Protein AF-A0A286C788-F1 (afdb_monomer)

Sequence (144 aa):
MKAGNLERVVRLYTQSLNRATDNYRSFIAAWSSLEILVGKIFPVYHQLLAAELQKVSQAPGLHAYLDRIMLVMGGKHNLADKFSVISMFLDDERNPEEIKTFRKLKNVRDHLSHGKELPEDSLPTTEVQRLFDKYLRNHLRHGA

Radius of gyration: 17.08 Å; Cα contacts (8 Å, |Δi|>4): 108; chains: 1; bounding box: 32×34×52 Å

Structure (mmCIF, N/CA/C/O backbone):
data_AF-A0A286C788-F1
#
_entry.id   AF-A0A286C788-F1
#
loop_
_atom_site.group_PDB
_atom_site.id
_atom_site.type_symbol
_atom_site.label_atom_id
_atom_site.label_alt_id
_atom_site.label_comp_id
_atom_site.label_asym_id
_atom_site.label_entity_id
_atom_site.label_seq_id
_atom_site.pdbx_PDB_ins_code
_atom_site.Cartn_x
_atom_site.Cartn_y
_atom_site.Cartn_z
_atom_site.occupancy
_atom_site.B_iso_or_equiv
_atom_site.auth_seq_id
_atom_site.auth_comp_id
_atom_site.auth_asym_id
_atom_site.auth_atom_id
_atom_site.pdbx_PDB_model_num
ATOM 1 N N . MET A 1 1 ? 6.119 -17.943 -4.670 1.00 49.09 1 MET A N 1
ATOM 2 C CA . MET A 1 1 ? 6.466 -17.440 -3.314 1.00 49.09 1 MET A CA 1
ATOM 3 C C . MET A 1 1 ? 6.298 -18.561 -2.268 1.00 49.09 1 MET A C 1
ATOM 5 O O . MET A 1 1 ? 5.357 -19.328 -2.408 1.00 49.09 1 MET A O 1
ATOM 9 N N . LYS A 1 2 ? 7.172 -18.736 -1.253 1.00 41.81 2 LYS A N 1
ATOM 10 C CA . LYS A 1 2 ? 6.974 -19.783 -0.209 1.00 41.81 2 LYS A CA 1
ATOM 11 C C . LYS A 1 2 ? 5.810 -19.406 0.729 1.00 41.81 2 LYS A C 1
ATOM 13 O O . LYS A 1 2 ? 5.768 -18.273 1.204 1.00 41.81 2 LYS A O 1
ATOM 18 N N . ALA A 1 3 ? 4.928 -20.359 1.046 1.00 48.31 3 ALA A N 1
ATOM 19 C CA . ALA A 1 3 ? 3.709 -20.165 1.849 1.00 48.31 3 ALA A CA 1
ATOM 20 C C . ALA A 1 3 ? 3.935 -19.492 3.224 1.00 48.31 3 ALA A C 1
ATOM 22 O O . ALA A 1 3 ? 3.119 -18.683 3.657 1.00 48.31 3 ALA A O 1
ATOM 23 N N . GLY A 1 4 ? 5.089 -19.717 3.866 1.00 52.97 4 GLY A N 1
ATOM 24 C CA . GLY A 1 4 ? 5.431 -19.095 5.156 1.00 52.97 4 GLY A CA 1
ATOM 25 C C . GLY A 1 4 ? 5.655 -17.574 5.117 1.00 52.97 4 GLY A C 1
ATOM 26 O O . GLY A 1 4 ? 5.797 -16.942 6.162 1.00 52.97 4 GLY A O 1
ATOM 27 N N . ASN A 1 5 ? 5.692 -16.943 3.934 1.00 68.00 5 ASN A N 1
ATOM 28 C CA . ASN A 1 5 ? 5.996 -15.514 3.829 1.00 68.00 5 ASN A CA 1
ATOM 29 C C . ASN A 1 5 ? 4.778 -14.612 4.130 1.00 68.00 5 ASN A C 1
ATOM 31 O O . ASN A 1 5 ? 4.964 -13.502 4.627 1.00 68.00 5 ASN A O 1
ATOM 35 N N . LEU A 1 6 ? 3.542 -15.068 3.903 1.00 82.00 6 LEU A N 1
ATOM 36 C CA . LEU A 1 6 ? 2.328 -14.276 4.182 1.00 82.00 6 LEU A CA 1
ATOM 37 C C . LEU A 1 6 ? 1.691 -14.584 5.541 1.00 82.00 6 LEU A C 1
ATOM 39 O O . LEU A 1 6 ? 0.953 -13.755 6.061 1.00 82.00 6 LEU A O 1
ATOM 43 N N . GLU A 1 7 ? 2.029 -15.710 6.168 1.00 84.88 7 GLU A N 1
ATOM 44 C CA . GLU A 1 7 ? 1.435 -16.149 7.439 1.00 84.88 7 GLU A CA 1
ATOM 45 C C . GLU A 1 7 ? 1.556 -15.096 8.554 1.00 84.88 7 GLU A C 1
ATOM 47 O O . GLU A 1 7 ? 0.583 -14.773 9.233 1.00 84.88 7 GLU A O 1
ATOM 52 N N . ARG A 1 8 ? 2.737 -14.478 8.701 1.00 84.62 8 ARG A N 1
ATOM 53 C CA . ARG A 1 8 ? 2.947 -13.386 9.669 1.00 84.62 8 ARG A CA 1
ATOM 54 C C . ARG A 1 8 ? 2.055 -12.176 9.385 1.00 84.62 8 ARG A C 1
ATOM 56 O O . ARG A 1 8 ? 1.627 -11.512 10.323 1.00 84.62 8 ARG A O 1
ATOM 63 N N . VAL A 1 9 ? 1.813 -11.882 8.110 1.00 89.75 9 VAL A N 1
ATOM 64 C CA . VAL A 1 9 ? 0.991 -10.749 7.676 1.00 89.75 9 VAL A CA 1
ATOM 65 C C . VAL A 1 9 ? -0.475 -11.014 8.009 1.00 89.75 9 VAL A C 1
ATOM 67 O O . VAL A 1 9 ? -1.124 -10.173 8.623 1.00 89.75 9 VAL A O 1
ATOM 70 N N . VAL A 1 10 ? -0.956 -12.217 7.689 1.00 89.56 10 VAL A N 1
ATOM 71 C CA . VAL A 1 10 ? -2.318 -12.663 8.006 1.00 89.56 10 VAL A CA 1
ATOM 72 C C . VAL A 1 10 ? -2.540 -12.688 9.515 1.00 89.56 10 VAL A C 1
ATOM 74 O O . VAL A 1 10 ? -3.560 -12.201 9.981 1.00 89.56 10 VAL A O 1
ATOM 77 N N . ARG A 1 11 ? -1.567 -13.157 10.305 1.00 89.38 11 ARG A N 1
ATOM 78 C CA . ARG A 1 11 ? -1.675 -13.157 11.771 1.00 89.38 11 ARG A CA 1
ATOM 79 C C . ARG A 1 11 ? -1.866 -11.753 12.353 1.00 89.38 11 ARG A C 1
ATOM 81 O O . ARG A 1 11 ? -2.709 -11.581 13.228 1.00 89.38 11 ARG A O 1
ATOM 88 N N . LEU A 1 12 ? -1.099 -10.765 11.883 1.00 89.19 12 LEU A N 1
ATOM 89 C CA . LEU A 1 12 ? -1.254 -9.364 12.309 1.00 89.19 12 LEU A CA 1
ATOM 90 C C . LEU A 1 12 ? -2.617 -8.802 11.895 1.00 89.19 12 LEU A C 1
ATOM 92 O O . LEU A 1 12 ? -3.286 -8.147 12.689 1.00 89.19 12 LEU A O 1
ATOM 96 N N . TYR A 1 13 ? -3.067 -9.125 10.684 1.00 93.12 13 TYR A N 1
ATOM 97 C CA . TYR A 1 13 ? -4.392 -8.731 10.230 1.00 93.12 13 TYR A CA 1
ATOM 98 C C . TYR A 1 13 ? -5.502 -9.343 11.096 1.00 93.12 13 TYR A C 1
ATOM 100 O O . TYR A 1 13 ? -6.392 -8.622 11.541 1.00 93.12 13 TYR A O 1
ATOM 108 N N . THR A 1 14 ? -5.420 -10.632 11.436 1.00 91.81 14 THR A N 1
ATOM 109 C CA . THR A 1 14 ? -6.379 -11.292 12.335 1.00 91.81 14 THR A CA 1
ATOM 110 C C . THR A 1 14 ? -6.424 -10.627 13.710 1.00 91.81 14 THR A C 1
ATOM 112 O O . THR A 1 14 ? -7.503 -10.479 14.277 1.00 91.81 14 THR A O 1
ATOM 115 N N . GLN A 1 15 ? -5.283 -10.171 14.239 1.00 91.00 15 GLN A N 1
ATOM 116 C CA . GLN A 1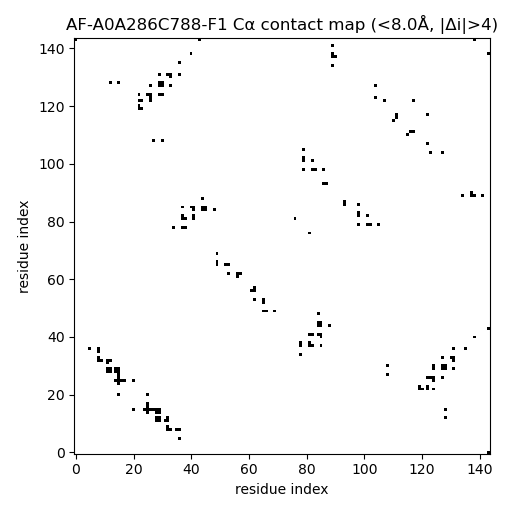 15 ? -5.259 -9.397 15.486 1.00 91.00 15 GLN A CA 1
ATOM 117 C C . GLN A 1 15 ? -6.041 -8.088 15.358 1.00 91.00 15 GLN A C 1
ATOM 119 O O . GLN A 1 15 ? -6.777 -7.742 16.275 1.00 91.00 15 GLN A O 1
ATOM 124 N N . SER A 1 16 ? -5.951 -7.405 14.213 1.00 93.31 16 SER A N 1
ATOM 125 C CA . SER A 1 16 ? -6.718 -6.178 13.973 1.00 93.31 16 SER A CA 1
ATOM 126 C C . SER A 1 16 ? -8.235 -6.389 13.959 1.00 93.31 16 SER A C 1
ATOM 128 O O . SER A 1 16 ? -8.986 -5.455 14.217 1.00 93.31 16 SER A O 1
ATOM 130 N N . LEU A 1 17 ? -8.695 -7.607 13.659 1.00 92.31 17 LEU A N 1
ATOM 131 C CA . LEU A 1 17 ? -10.116 -7.964 13.626 1.00 92.31 17 LEU A CA 1
ATOM 132 C C . LEU A 1 17 ? -10.669 -8.331 15.011 1.00 92.31 17 LEU A C 1
ATOM 134 O O . LEU A 1 17 ? -11.876 -8.545 15.160 1.00 92.31 17 LEU A O 1
ATOM 138 N N . ASN A 1 18 ? -9.809 -8.439 16.027 1.00 89.75 18 ASN A N 1
ATOM 139 C CA . ASN A 1 18 ? -10.224 -8.824 17.365 1.00 89.75 18 ASN A CA 1
ATOM 140 C C . ASN A 1 18 ? -10.955 -7.673 18.071 1.00 89.75 18 ASN A C 1
ATOM 142 O O . ASN A 1 18 ? -10.330 -6.747 18.581 1.00 89.75 18 ASN A O 1
ATOM 146 N N . ARG A 1 19 ? -12.281 -7.799 18.187 1.00 77.25 19 ARG A N 1
ATOM 147 C CA . ARG A 1 19 ? -13.177 -6.809 18.813 1.00 77.25 19 ARG A CA 1
ATOM 148 C C . ARG A 1 19 ? -12.927 -6.555 20.303 1.00 77.25 19 ARG A C 1
ATOM 150 O O . ARG A 1 19 ? -13.465 -5.594 20.834 1.00 77.25 19 ARG A O 1
ATOM 157 N N . ALA A 1 20 ? -12.153 -7.405 20.979 1.00 80.19 20 ALA A N 1
ATOM 158 C CA . ALA A 1 20 ? -11.753 -7.185 22.370 1.00 80.19 20 ALA A CA 1
ATOM 159 C C . ALA A 1 20 ? -10.584 -6.189 22.513 1.00 80.19 20 ALA A C 1
ATOM 161 O O . ALA A 1 20 ? -10.183 -5.864 23.628 1.00 80.19 20 ALA A O 1
ATOM 162 N N . THR A 1 21 ? -10.006 -5.750 21.395 1.00 80.50 21 THR A N 1
ATOM 163 C CA . THR A 1 21 ? -8.862 -4.838 21.347 1.00 80.50 21 THR A CA 1
ATOM 164 C C . THR A 1 21 ? -9.355 -3.415 21.099 1.00 80.50 21 THR A C 1
ATOM 166 O O . THR A 1 21 ? -10.283 -3.218 20.317 1.00 80.50 21 THR A O 1
ATOM 169 N N . ASP A 1 22 ? -8.739 -2.420 21.739 1.00 89.31 22 ASP A N 1
ATOM 170 C CA . ASP A 1 22 ? -9.047 -1.009 21.486 1.00 89.31 22 ASP A CA 1
ATOM 171 C C . ASP A 1 22 ? -8.785 -0.612 20.018 1.00 89.31 22 ASP A C 1
ATOM 173 O O . ASP A 1 22 ? -8.068 -1.300 19.271 1.00 89.31 22 ASP A O 1
ATOM 177 N N . ASN A 1 23 ? -9.401 0.489 19.572 1.00 90.75 23 ASN A N 1
ATOM 178 C CA . ASN A 1 23 ? -9.327 0.892 18.167 1.00 90.75 23 ASN A CA 1
ATOM 179 C C . ASN A 1 23 ? -7.903 1.305 17.769 1.00 90.75 23 ASN A C 1
ATOM 181 O O . ASN A 1 23 ? -7.497 1.063 16.634 1.00 90.75 23 ASN A O 1
ATOM 185 N N . TYR A 1 24 ? -7.114 1.853 18.697 1.00 91.75 24 TYR A N 1
ATOM 186 C CA . TYR A 1 24 ? -5.719 2.207 18.447 1.00 91.75 24 TYR A CA 1
ATOM 187 C C . TYR A 1 24 ? -4.871 0.982 18.099 1.00 91.75 24 TYR A C 1
ATOM 189 O O . TYR A 1 24 ? -4.255 0.919 17.032 1.00 91.75 24 TYR A O 1
ATOM 197 N N . ARG A 1 25 ? -4.867 -0.041 18.952 1.00 92.31 25 ARG A N 1
ATOM 198 C CA . ARG A 1 25 ? -4.127 -1.286 18.713 1.00 92.31 25 ARG A CA 1
ATOM 199 C C . ARG A 1 25 ? -4.637 -2.011 17.473 1.00 92.31 25 ARG A C 1
ATOM 201 O O . ARG A 1 25 ? -3.829 -2.544 16.711 1.00 92.31 25 ARG A O 1
ATOM 208 N N . SER A 1 26 ? -5.948 -1.987 17.238 1.00 94.56 26 SER A N 1
ATOM 209 C CA . SER A 1 26 ? -6.558 -2.552 16.031 1.00 94.56 26 SER A CA 1
ATOM 210 C C . SER A 1 26 ? -6.079 -1.828 14.770 1.00 94.56 26 SER A C 1
ATOM 212 O O . SER A 1 26 ? -5.660 -2.476 13.808 1.00 94.56 26 SER A O 1
ATOM 214 N N . PHE A 1 27 ? -6.047 -0.493 14.791 1.00 95.38 27 PHE A N 1
ATOM 215 C CA . PHE A 1 27 ? -5.519 0.334 13.708 1.00 95.38 27 PHE A CA 1
ATOM 216 C C . PHE A 1 27 ? -4.043 0.035 13.430 1.00 95.38 27 PHE A C 1
ATOM 218 O O . PHE A 1 27 ? -3.671 -0.207 12.281 1.00 95.38 27 PHE A O 1
ATOM 225 N N . ILE A 1 28 ? -3.200 0.012 14.469 1.00 94.88 28 ILE A N 1
ATOM 226 C CA . ILE A 1 28 ? -1.764 -0.265 14.332 1.00 94.88 28 ILE A CA 1
ATOM 227 C C . ILE A 1 28 ? -1.540 -1.659 13.748 1.00 94.88 28 ILE A C 1
ATOM 229 O O . ILE A 1 28 ? -0.762 -1.802 12.805 1.00 94.88 28 ILE A O 1
ATOM 233 N N . ALA A 1 29 ? -2.257 -2.672 14.242 1.00 95.19 29 ALA A N 1
ATOM 234 C CA . ALA A 1 29 ? -2.181 -4.023 13.702 1.00 95.19 29 ALA A CA 1
ATOM 235 C C . ALA A 1 29 ? -2.578 -4.057 12.217 1.00 95.19 29 ALA A C 1
ATOM 237 O O . ALA A 1 29 ? -1.811 -4.582 11.407 1.00 95.19 29 ALA A O 1
ATOM 238 N N . ALA A 1 30 ? -3.708 -3.433 11.851 1.00 96.69 30 ALA A N 1
ATOM 239 C CA . ALA A 1 30 ? -4.190 -3.360 10.471 1.00 96.69 30 ALA A CA 1
ATOM 240 C C . ALA A 1 30 ? -3.174 -2.662 9.551 1.00 96.69 30 ALA A C 1
ATOM 242 O O . ALA A 1 30 ? -2.825 -3.192 8.489 1.00 96.69 30 ALA A O 1
ATOM 243 N N . TRP A 1 31 ? -2.655 -1.503 9.971 1.00 97.38 31 TRP A N 1
ATOM 244 C CA . TRP A 1 31 ? -1.675 -0.739 9.202 1.00 97.38 31 TRP A CA 1
ATOM 245 C C . TRP A 1 31 ? -0.375 -1.516 9.033 1.00 97.38 31 TRP A C 1
ATOM 247 O O . TRP A 1 31 ? 0.125 -1.629 7.916 1.00 97.38 31 TRP A O 1
ATOM 257 N N . SER A 1 32 ? 0.157 -2.100 10.109 1.00 96.19 32 SER A N 1
ATOM 258 C CA . SER A 1 32 ? 1.365 -2.920 10.037 1.00 96.19 32 SER A CA 1
ATOM 259 C C . SER A 1 32 ? 1.186 -4.103 9.088 1.00 96.19 32 SER A C 1
ATOM 261 O O . SER A 1 32 ? 2.090 -4.386 8.303 1.00 96.19 32 SER A O 1
ATOM 263 N N . SER A 1 33 ? 0.030 -4.775 9.093 1.00 96.31 33 SER A N 1
ATOM 264 C CA . SER A 1 33 ? -0.239 -5.832 8.111 1.00 96.31 33 SER A CA 1
ATOM 265 C C . SER A 1 33 ? -0.241 -5.308 6.670 1.00 96.31 33 SER A C 1
ATOM 267 O O . SER A 1 33 ? 0.386 -5.928 5.811 1.00 96.31 33 SER A O 1
ATOM 269 N N . LEU A 1 34 ? -0.856 -4.154 6.398 1.00 97.38 34 LEU A N 1
ATOM 270 C CA . LEU A 1 34 ? -0.866 -3.544 5.064 1.00 97.38 34 LEU A CA 1
ATOM 271 C C . LEU A 1 34 ? 0.531 -3.101 4.607 1.00 97.38 34 LEU A C 1
ATOM 273 O O . LEU A 1 34 ? 0.943 -3.413 3.492 1.00 97.38 34 LEU A O 1
ATOM 277 N N . GLU A 1 35 ? 1.284 -2.428 5.470 1.00 96.88 35 GLU A N 1
ATOM 278 C CA . GLU A 1 35 ? 2.648 -1.973 5.189 1.00 96.88 35 GLU A CA 1
ATOM 279 C C . GLU A 1 35 ? 3.576 -3.151 4.866 1.00 96.88 35 GLU A C 1
ATOM 281 O O . GLU A 1 35 ? 4.307 -3.126 3.870 1.00 96.88 35 GLU A O 1
ATOM 286 N N . ILE A 1 36 ? 3.507 -4.220 5.666 1.00 95.50 36 ILE A N 1
ATOM 287 C CA . ILE A 1 36 ? 4.304 -5.427 5.439 1.00 95.50 36 ILE A CA 1
ATOM 288 C C . ILE A 1 36 ? 3.867 -6.126 4.148 1.00 95.50 36 ILE A C 1
ATOM 290 O O . ILE A 1 36 ? 4.734 -6.585 3.403 1.00 95.50 36 ILE A O 1
ATOM 294 N N . LEU A 1 37 ? 2.562 -6.211 3.862 1.00 95.94 37 LEU A N 1
ATOM 295 C CA . LEU A 1 37 ? 2.059 -6.787 2.613 1.00 95.94 37 LEU A CA 1
ATOM 296 C C . LEU A 1 37 ? 2.649 -6.056 1.406 1.00 95.94 37 LEU A C 1
ATOM 298 O O . LEU A 1 37 ? 3.297 -6.691 0.577 1.00 95.94 37 LEU A O 1
ATOM 302 N N . VAL A 1 38 ? 2.497 -4.729 1.358 1.00 96.19 38 VAL A N 1
ATOM 303 C CA . VAL A 1 38 ? 3.037 -3.870 0.292 1.00 96.19 38 VAL A CA 1
ATOM 304 C C . VAL A 1 38 ? 4.535 -4.096 0.129 1.00 96.19 38 VAL A C 1
ATOM 306 O O . VAL A 1 38 ? 5.007 -4.345 -0.977 1.00 96.19 38 VAL A O 1
ATOM 309 N N . GLY A 1 39 ? 5.290 -4.076 1.230 1.00 94.88 39 GLY A N 1
ATOM 310 C CA . GLY A 1 39 ? 6.731 -4.310 1.195 1.00 94.88 39 GLY A CA 1
ATOM 311 C C . GLY A 1 39 ? 7.115 -5.688 0.648 1.00 94.88 39 GLY A C 1
ATOM 312 O O . GLY A 1 39 ? 8.093 -5.791 -0.091 1.00 94.88 39 GLY A O 1
ATOM 313 N N . LYS A 1 40 ? 6.351 -6.734 0.983 1.00 93.50 40 LYS A N 1
ATOM 314 C CA . LYS A 1 40 ? 6.630 -8.115 0.561 1.00 93.50 40 LYS A CA 1
ATOM 315 C C . LYS A 1 40 ? 6.302 -8.379 -0.898 1.00 93.50 40 LYS A C 1
ATOM 317 O O . LYS A 1 40 ? 7.059 -9.097 -1.544 1.00 93.50 40 LYS A O 1
ATOM 322 N N . ILE A 1 41 ? 5.194 -7.839 -1.395 1.00 94.31 41 ILE A N 1
ATOM 323 C CA . ILE A 1 41 ? 4.733 -8.129 -2.757 1.00 94.31 41 ILE A CA 1
ATOM 324 C C . ILE A 1 41 ? 5.314 -7.152 -3.786 1.00 94.31 41 ILE A C 1
ATOM 326 O O . ILE A 1 41 ? 5.420 -7.499 -4.957 1.00 94.31 41 ILE A O 1
ATOM 330 N N . PHE A 1 42 ? 5.764 -5.963 -3.365 1.00 94.62 42 PHE A N 1
ATOM 331 C CA . PHE A 1 42 ? 6.346 -4.953 -4.255 1.00 94.62 42 PHE A CA 1
ATOM 332 C C . PHE A 1 42 ? 7.429 -5.478 -5.218 1.00 94.62 42 PHE A C 1
ATOM 334 O O . PHE A 1 42 ? 7.348 -5.128 -6.392 1.00 94.62 42 PHE A O 1
ATOM 341 N N . PRO A 1 43 ? 8.407 -6.318 -4.811 1.00 92.69 43 PRO A N 1
ATOM 342 C CA . PRO A 1 43 ? 9.433 -6.807 -5.736 1.00 92.69 43 PRO A CA 1
ATOM 343 C C . PRO A 1 43 ? 8.862 -7.530 -6.961 1.00 92.69 43 PRO A C 1
ATOM 345 O O . PRO A 1 43 ? 9.401 -7.382 -8.053 1.00 92.69 43 PRO A O 1
ATOM 348 N N . VAL A 1 44 ? 7.754 -8.258 -6.788 1.00 93.31 44 VAL A N 1
ATOM 349 C CA . VAL A 1 44 ? 7.065 -8.973 -7.871 1.00 93.31 44 VAL A CA 1
ATOM 350 C C . VAL A 1 44 ? 6.491 -7.973 -8.875 1.00 93.31 44 VAL A C 1
ATOM 352 O O . VAL A 1 44 ? 6.782 -8.034 -10.066 1.00 93.31 44 VAL A O 1
ATOM 355 N N . TYR A 1 45 ? 5.744 -6.983 -8.389 1.00 93.44 45 TYR A N 1
ATOM 356 C CA . TYR A 1 45 ? 5.102 -5.984 -9.249 1.00 93.44 45 TYR A CA 1
ATOM 357 C C . TYR A 1 45 ? 6.086 -4.975 -9.848 1.00 93.44 45 TYR A C 1
ATOM 359 O O . TYR A 1 45 ? 5.873 -4.487 -10.952 1.00 93.44 45 TYR A O 1
ATOM 367 N N . HIS A 1 46 ? 7.203 -4.703 -9.176 1.00 92.75 46 HIS A N 1
ATOM 368 C CA . HIS A 1 46 ? 8.281 -3.886 -9.730 1.00 92.75 46 HIS A CA 1
ATOM 369 C C . HIS A 1 46 ? 8.970 -4.578 -10.916 1.00 92.75 46 HIS A C 1
ATOM 371 O O . HIS A 1 46 ? 9.323 -3.922 -11.894 1.00 92.75 46 HIS A O 1
ATOM 377 N N . GLN A 1 47 ? 9.133 -5.905 -10.860 1.00 91.38 47 GLN A N 1
ATOM 378 C CA . GLN A 1 47 ? 9.631 -6.688 -11.996 1.00 91.38 47 GLN A CA 1
ATOM 379 C C . GLN A 1 47 ? 8.627 -6.710 -13.153 1.00 91.38 47 GLN A C 1
ATOM 381 O O . GLN A 1 47 ? 9.030 -6.533 -14.301 1.00 91.38 47 GLN A O 1
ATOM 386 N N . LEU A 1 48 ? 7.329 -6.855 -12.862 1.00 92.19 48 LEU A N 1
ATOM 387 C CA . LEU A 1 48 ? 6.277 -6.752 -13.880 1.00 92.19 48 LEU A CA 1
ATOM 388 C C . LEU A 1 48 ? 6.272 -5.370 -14.548 1.00 92.19 48 LEU A C 1
ATOM 390 O O . LEU A 1 48 ? 6.217 -5.292 -15.771 1.00 92.19 48 LEU A O 1
ATOM 394 N N . LEU A 1 49 ? 6.428 -4.288 -13.778 1.00 91.62 49 LEU A N 1
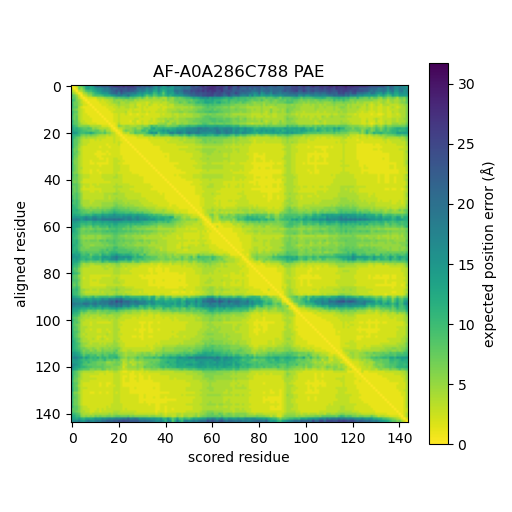ATOM 395 C CA . LEU A 1 49 ? 6.564 -2.936 -14.325 1.00 91.62 49 LEU A CA 1
ATOM 396 C C . LEU A 1 49 ? 7.764 -2.810 -15.266 1.00 91.62 49 LEU A C 1
ATOM 398 O O . LEU A 1 49 ? 7.620 -2.257 -16.353 1.00 91.62 49 LEU A O 1
ATOM 402 N N . ALA A 1 50 ? 8.930 -3.336 -14.882 1.00 89.50 50 ALA A N 1
ATOM 403 C CA . ALA A 1 50 ? 10.105 -3.325 -15.752 1.00 89.50 50 ALA A CA 1
ATOM 404 C C . ALA A 1 50 ? 9.828 -4.063 -17.075 1.00 89.50 50 ALA A C 1
ATOM 406 O O . ALA A 1 50 ? 10.160 -3.555 -18.145 1.00 89.50 50 ALA A O 1
ATOM 407 N N . ALA A 1 51 ? 9.162 -5.220 -17.008 1.00 89.94 51 ALA A N 1
ATOM 408 C CA . ALA A 1 51 ? 8.787 -5.996 -18.186 1.00 89.94 51 ALA A CA 1
ATOM 409 C C . ALA A 1 51 ? 7.766 -5.269 -19.081 1.00 89.94 51 ALA A C 1
ATOM 411 O O . ALA A 1 51 ? 7.885 -5.337 -20.301 1.00 89.94 51 ALA A O 1
ATOM 412 N N . GLU A 1 52 ? 6.790 -4.556 -18.513 1.00 90.19 52 GLU A N 1
ATOM 413 C CA . GLU A 1 52 ? 5.842 -3.740 -19.287 1.00 90.19 52 GLU A CA 1
ATOM 414 C C . GLU A 1 52 ? 6.521 -2.536 -19.951 1.00 90.19 52 GLU A C 1
ATOM 416 O O . GLU A 1 52 ? 6.265 -2.246 -21.117 1.00 90.19 52 GLU A O 1
ATOM 421 N N . LEU A 1 53 ? 7.439 -1.861 -19.255 1.00 88.00 53 LEU A N 1
ATOM 422 C CA . LEU A 1 53 ? 8.179 -0.724 -19.812 1.00 88.00 53 LEU A CA 1
ATOM 423 C C . LEU A 1 53 ? 9.058 -1.126 -21.005 1.00 88.00 53 LEU A C 1
ATOM 425 O O . LEU A 1 53 ? 9.152 -0.378 -21.976 1.00 88.00 53 LEU A O 1
ATOM 429 N N . GLN A 1 54 ? 9.635 -2.326 -20.974 1.00 84.50 54 GLN A N 1
ATOM 430 C CA . GLN A 1 54 ? 10.388 -2.904 -22.095 1.00 84.50 54 GLN A CA 1
ATOM 431 C C . GLN A 1 54 ? 9.513 -3.192 -23.331 1.00 84.50 54 GLN A C 1
ATOM 433 O O . GLN A 1 54 ? 10.033 -3.349 -24.429 1.00 84.50 54 GLN A O 1
ATOM 438 N N . LYS A 1 55 ? 8.181 -3.238 -23.197 1.00 87.50 55 LYS A N 1
ATOM 439 C CA . LYS A 1 55 ? 7.266 -3.403 -24.342 1.00 87.50 55 LYS A CA 1
ATOM 440 C C . LYS A 1 55 ? 6.923 -2.081 -25.033 1.00 87.50 55 LYS A C 1
ATOM 442 O O . LYS A 1 55 ? 6.375 -2.105 -26.131 1.00 87.50 55 LYS A O 1
ATOM 447 N N . VAL A 1 56 ? 7.220 -0.934 -24.412 1.00 84.19 56 VAL A N 1
ATOM 448 C CA . VAL A 1 56 ? 6.815 0.401 -24.900 1.00 84.19 56 VAL A CA 1
ATOM 449 C C . VAL A 1 56 ? 7.544 0.797 -26.190 1.00 84.19 56 VAL A C 1
ATOM 451 O O . VAL A 1 56 ? 7.037 1.604 -26.968 1.00 84.19 56 VAL A O 1
ATOM 454 N N . SER A 1 57 ? 8.724 0.238 -26.451 1.00 81.31 57 SER A N 1
ATOM 455 C CA . SER A 1 57 ? 9.492 0.485 -27.673 1.00 81.31 57 SER A CA 1
ATOM 456 C C . SER A 1 57 ? 10.299 -0.752 -28.056 1.00 81.31 57 SER A C 1
ATOM 458 O O . SER A 1 57 ? 10.306 -1.739 -27.341 1.00 81.31 57 SER A O 1
ATOM 460 N N . GLN A 1 58 ? 10.956 -0.713 -29.212 1.00 80.88 58 GLN A N 1
ATOM 461 C CA . GLN A 1 58 ? 11.994 -1.677 -29.600 1.00 80.88 58 GLN A CA 1
ATOM 462 C C . GLN A 1 58 ? 13.362 -0.996 -29.743 1.00 80.88 58 GLN A C 1
ATOM 464 O O . GLN A 1 58 ? 14.340 -1.628 -30.135 1.00 80.88 58 GLN A O 1
ATOM 469 N N . ALA A 1 59 ? 13.444 0.310 -29.456 1.00 89.56 59 ALA A N 1
ATOM 470 C CA . ALA A 1 59 ? 14.673 1.0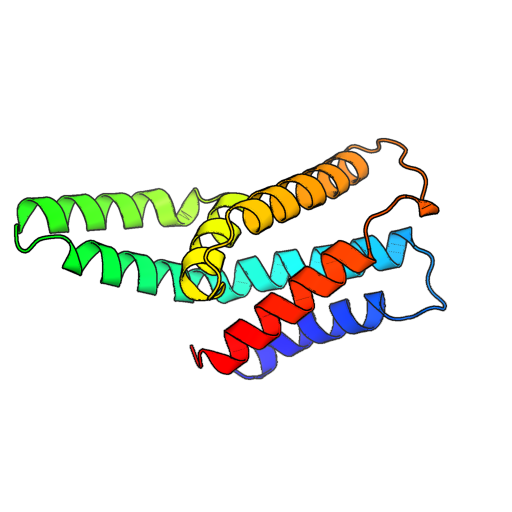77 -29.571 1.00 89.56 59 ALA A CA 1
ATOM 471 C C . ALA A 1 59 ? 15.674 0.647 -28.478 1.00 89.56 59 ALA A C 1
ATOM 473 O O . ALA A 1 59 ? 15.423 0.911 -27.297 1.00 89.56 59 ALA A O 1
ATOM 474 N N . PRO A 1 60 ? 16.845 0.078 -28.833 1.00 86.69 60 PRO A N 1
ATOM 475 C CA . PRO A 1 60 ? 17.797 -0.439 -27.845 1.00 86.69 60 PRO A CA 1
ATOM 476 C C . PRO A 1 60 ? 18.281 0.625 -26.850 1.00 86.69 60 PRO A C 1
ATOM 478 O O . PRO A 1 60 ? 18.476 0.343 -25.670 1.00 86.69 60 PRO A O 1
ATOM 481 N N . GLY A 1 61 ? 18.426 1.874 -27.313 1.00 90.00 61 GLY A N 1
ATOM 482 C CA . GLY A 1 61 ? 18.813 2.999 -26.461 1.00 90.00 61 GLY A CA 1
ATOM 483 C C . GLY A 1 61 ? 17.772 3.340 -25.390 1.00 90.00 61 GLY A C 1
ATOM 484 O O . GLY A 1 61 ? 18.146 3.674 -24.267 1.00 90.00 61 GLY A O 1
ATOM 485 N N . LEU A 1 62 ? 16.475 3.205 -25.696 1.00 88.56 62 LEU A N 1
ATOM 486 C CA . LEU A 1 62 ? 15.420 3.432 -24.708 1.00 88.56 62 LEU A CA 1
ATOM 487 C C . LEU A 1 62 ? 15.393 2.310 -23.664 1.00 88.56 62 LEU A C 1
ATOM 489 O O . LEU A 1 62 ? 15.247 2.600 -22.482 1.00 88.56 62 LEU A O 1
ATOM 493 N N . HIS A 1 63 ? 15.598 1.054 -24.070 1.00 89.25 63 HIS A N 1
ATOM 494 C CA . HIS A 1 63 ? 15.663 -0.082 -23.143 1.00 89.25 63 HIS A CA 1
ATOM 495 C C . HIS A 1 63 ? 16.805 0.067 -22.141 1.00 89.25 63 HIS A C 1
ATOM 497 O O . HIS A 1 63 ? 16.574 0.004 -20.936 1.00 89.25 63 HIS A O 1
ATOM 503 N N . ALA A 1 64 ? 18.011 0.380 -22.625 1.00 89.50 64 ALA A N 1
ATOM 504 C CA . ALA A 1 64 ? 19.164 0.616 -21.759 1.00 89.50 64 ALA A CA 1
ATOM 505 C C . ALA A 1 64 ? 18.922 1.768 -20.765 1.00 89.50 64 ALA A C 1
ATOM 507 O O . ALA A 1 64 ? 19.337 1.700 -19.605 1.00 89.50 64 ALA A O 1
ATOM 508 N N . TYR A 1 65 ? 18.227 2.823 -21.203 1.00 91.06 65 TYR A N 1
ATOM 509 C CA . TYR A 1 65 ? 17.843 3.929 -20.332 1.00 91.06 65 TYR A CA 1
ATOM 510 C C . TYR A 1 65 ? 16.817 3.502 -19.269 1.00 91.06 65 TYR A C 1
ATOM 512 O O . TYR A 1 65 ? 17.024 3.768 -18.084 1.00 91.06 65 TYR A O 1
ATOM 520 N N . LEU A 1 66 ? 15.745 2.807 -19.660 1.00 90.12 66 LEU A N 1
ATOM 521 C CA . LEU A 1 66 ? 14.704 2.334 -18.741 1.00 90.12 66 LEU A CA 1
ATOM 522 C C . LEU A 1 66 ? 15.257 1.338 -17.712 1.00 90.12 66 LEU A C 1
ATOM 524 O O . LEU A 1 66 ? 14.962 1.477 -16.524 1.00 90.12 66 LEU A O 1
ATOM 528 N N . ASP A 1 67 ? 16.131 0.415 -18.119 1.00 87.88 67 ASP A N 1
ATOM 529 C CA . ASP A 1 67 ? 16.809 -0.512 -17.204 1.00 87.88 67 ASP A CA 1
ATOM 530 C C . ASP A 1 67 ? 17.641 0.234 -16.161 1.00 87.88 67 ASP A C 1
ATOM 532 O O . ASP A 1 67 ? 17.592 -0.070 -14.963 1.00 87.88 67 ASP A O 1
ATOM 536 N N . ARG A 1 68 ? 18.372 1.270 -16.590 1.00 90.38 68 ARG A N 1
ATOM 537 C CA . ARG A 1 68 ? 19.145 2.112 -15.675 1.00 90.38 68 ARG A CA 1
ATOM 538 C C . ARG A 1 68 ? 18.240 2.840 -14.682 1.00 90.38 68 ARG A C 1
ATOM 540 O O . ARG A 1 68 ? 18.592 2.910 -13.503 1.00 90.38 68 ARG A O 1
ATOM 547 N N . ILE A 1 69 ? 17.099 3.363 -15.128 1.00 88.88 69 ILE A N 1
ATOM 548 C CA . ILE A 1 69 ? 16.118 4.016 -14.251 1.00 88.88 69 ILE A CA 1
ATOM 549 C C . ILE A 1 69 ? 15.570 3.022 -13.223 1.00 88.88 69 ILE A C 1
ATOM 551 O O . ILE A 1 69 ? 15.615 3.315 -12.027 1.00 88.88 69 ILE A O 1
ATOM 555 N N . MET A 1 70 ? 15.137 1.833 -13.650 1.00 87.94 70 MET A N 1
ATOM 556 C CA . MET A 1 70 ? 14.601 0.801 -12.751 1.00 87.94 70 MET A CA 1
ATOM 557 C C . MET A 1 70 ? 15.633 0.347 -11.712 1.00 87.94 70 MET A C 1
ATOM 559 O O . MET A 1 70 ? 15.299 0.180 -10.536 1.00 87.94 70 MET A O 1
ATOM 563 N N . LEU A 1 71 ? 16.904 0.226 -12.109 1.00 86.44 71 LEU A N 1
ATOM 564 C CA . LEU A 1 71 ? 18.004 -0.094 -11.200 1.00 86.44 71 LEU A CA 1
ATOM 565 C C . LEU A 1 71 ? 18.219 1.003 -10.145 1.00 86.44 71 LEU A C 1
ATOM 567 O O . LEU A 1 71 ? 18.329 0.709 -8.956 1.00 86.44 71 LEU A O 1
ATOM 571 N N . VAL A 1 72 ? 18.269 2.272 -10.562 1.00 87.75 72 VAL A N 1
ATOM 572 C CA . VAL A 1 72 ? 18.498 3.414 -9.655 1.00 87.75 72 VAL A CA 1
ATOM 573 C C . VAL A 1 72 ? 17.312 3.637 -8.714 1.00 87.75 72 VAL A C 1
ATOM 575 O O . VAL A 1 72 ? 17.503 4.055 -7.567 1.00 87.75 72 VAL A O 1
ATOM 578 N N . MET A 1 73 ? 16.093 3.372 -9.183 1.00 84.56 73 MET A N 1
ATOM 579 C CA . MET A 1 73 ? 14.867 3.601 -8.423 1.00 84.56 73 MET A CA 1
ATOM 580 C C . MET A 1 73 ? 14.525 2.468 -7.458 1.00 84.56 73 MET A C 1
ATOM 582 O O . MET A 1 73 ? 13.845 2.731 -6.469 1.00 84.56 73 MET A O 1
ATOM 586 N N . GLY A 1 74 ? 15.032 1.246 -7.660 1.00 76.69 74 GLY A N 1
ATOM 587 C CA . GLY A 1 74 ? 14.688 0.078 -6.836 1.00 76.69 74 GLY A CA 1
ATOM 588 C C . GLY A 1 74 ? 14.760 0.318 -5.318 1.00 76.69 74 GLY A C 1
ATOM 589 O O . GLY A 1 74 ? 13.878 -0.125 -4.585 1.00 76.69 74 GLY A O 1
ATOM 590 N N . GLY A 1 75 ? 15.744 1.095 -4.849 1.00 79.81 75 GLY A N 1
ATOM 591 C CA . GLY A 1 75 ? 15.908 1.451 -3.431 1.00 79.81 75 GLY A CA 1
ATOM 592 C C . GLY A 1 75 ? 15.241 2.758 -2.978 1.00 79.81 75 GLY A C 1
ATOM 593 O O . GLY A 1 75 ? 15.270 3.061 -1.789 1.00 79.81 75 GLY A O 1
ATOM 594 N N . LYS A 1 76 ? 14.667 3.549 -3.891 1.00 88.75 76 LYS A N 1
ATOM 595 C CA . LYS A 1 76 ? 14.178 4.914 -3.616 1.00 88.75 76 LYS A CA 1
ATOM 596 C C . LYS A 1 76 ? 12.664 5.024 -3.449 1.00 88.75 76 LYS A C 1
ATOM 598 O O . LYS A 1 76 ? 12.189 6.054 -2.984 1.00 88.75 76 LYS A O 1
ATOM 603 N N . HIS A 1 77 ? 11.916 3.982 -3.805 1.00 91.56 77 HIS A N 1
ATOM 604 C CA . HIS A 1 77 ? 10.462 3.973 -3.673 1.00 91.56 77 HIS A CA 1
ATOM 605 C C . HIS A 1 77 ? 10.041 4.067 -2.204 1.00 91.56 77 HIS A C 1
ATOM 607 O O . HIS A 1 77 ? 10.327 3.168 -1.399 1.00 91.56 77 HIS A O 1
ATOM 613 N N . ASN A 1 78 ? 9.311 5.128 -1.862 1.00 93.69 78 ASN A N 1
ATOM 614 C CA . ASN A 1 78 ? 8.632 5.210 -0.576 1.00 93.69 78 ASN A CA 1
ATOM 615 C C . ASN A 1 78 ? 7.426 4.245 -0.557 1.00 93.69 78 ASN A C 1
ATOM 617 O O . ASN A 1 78 ? 7.058 3.648 -1.569 1.00 93.69 78 ASN A O 1
ATOM 621 N N . LEU A 1 79 ? 6.792 4.072 0.603 1.00 95.38 79 LEU A N 1
ATOM 622 C CA . LEU A 1 79 ? 5.684 3.124 0.744 1.00 95.38 79 LEU A CA 1
ATOM 623 C C . LEU A 1 79 ? 4.489 3.425 -0.186 1.00 95.38 79 LEU A C 1
ATOM 625 O O . LEU A 1 79 ? 3.889 2.497 -0.721 1.00 95.38 79 LEU A O 1
ATOM 629 N N . ALA A 1 80 ? 4.157 4.700 -0.402 1.00 94.88 80 ALA A N 1
ATOM 630 C CA . ALA A 1 80 ? 3.075 5.094 -1.301 1.00 94.88 80 ALA A CA 1
ATOM 631 C C . ALA A 1 80 ? 3.439 4.859 -2.775 1.00 94.88 80 ALA A C 1
ATOM 633 O O . ALA A 1 80 ? 2.568 4.472 -3.554 1.00 94.88 80 ALA A O 1
ATOM 634 N N . ASP A 1 81 ? 4.709 5.028 -3.155 1.00 93.88 81 ASP A N 1
ATOM 635 C CA . ASP A 1 81 ? 5.182 4.693 -4.504 1.00 93.88 81 ASP A CA 1
ATOM 636 C C . ASP A 1 81 ? 5.065 3.184 -4.746 1.00 93.88 81 ASP A C 1
ATOM 638 O O . ASP A 1 81 ? 4.528 2.755 -5.766 1.00 93.88 81 ASP A O 1
ATOM 642 N N . LYS A 1 82 ? 5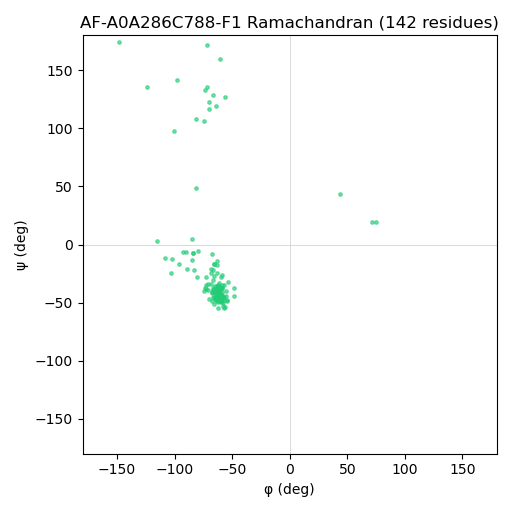.491 2.369 -3.768 1.00 95.50 82 LYS A N 1
ATOM 643 C CA . LYS A 1 82 ? 5.355 0.905 -3.827 1.00 95.50 82 LYS A CA 1
ATOM 644 C C . LYS A 1 82 ? 3.901 0.485 -4.000 1.00 95.50 82 LYS A C 1
ATOM 646 O O . LYS A 1 82 ? 3.605 -0.333 -4.865 1.00 95.50 82 LYS A O 1
ATOM 651 N N . PHE A 1 83 ? 3.004 1.061 -3.200 1.00 95.56 83 PHE A N 1
ATOM 652 C CA . PHE A 1 83 ? 1.572 0.797 -3.311 1.00 95.56 83 PHE A CA 1
ATOM 653 C C . PHE A 1 83 ? 1.020 1.203 -4.683 1.00 95.56 83 PHE A C 1
ATOM 655 O O . PHE A 1 83 ? 0.275 0.433 -5.274 1.00 95.56 83 PHE A O 1
ATOM 662 N N . SER A 1 84 ? 1.443 2.353 -5.219 1.00 93.19 84 SER A N 1
ATOM 663 C CA . SER A 1 84 ? 1.002 2.833 -6.538 1.00 93.19 84 SER A CA 1
ATOM 664 C C . SER A 1 84 ? 1.399 1.872 -7.662 1.00 93.19 84 SER A C 1
ATOM 666 O O . SER A 1 84 ? 0.604 1.609 -8.555 1.00 93.19 84 SER A O 1
ATOM 668 N N . VAL A 1 85 ? 2.609 1.304 -7.614 1.00 92.62 85 VAL A N 1
ATOM 669 C CA . VAL A 1 85 ? 3.029 0.280 -8.586 1.00 92.62 85 VAL A CA 1
ATOM 670 C C . VAL A 1 85 ? 2.171 -0.976 -8.453 1.00 92.62 85 VAL A C 1
ATOM 672 O O . VAL A 1 85 ? 1.697 -1.497 -9.453 1.00 92.62 85 VAL A O 1
ATOM 675 N N . ILE A 1 86 ? 1.936 -1.455 -7.230 1.00 94.38 86 ILE A N 1
ATOM 676 C CA . ILE A 1 86 ? 1.116 -2.652 -6.988 1.00 94.38 86 ILE A CA 1
ATOM 677 C C . ILE A 1 86 ? -0.320 -2.444 -7.490 1.00 94.38 86 ILE A C 1
ATOM 679 O O . 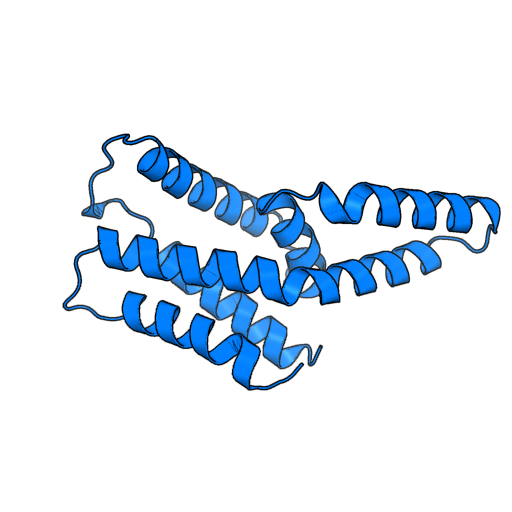ILE A 1 86 ? -0.866 -3.322 -8.157 1.00 94.38 86 ILE A O 1
ATOM 683 N N . SER A 1 87 ? -0.927 -1.289 -7.201 1.00 93.56 87 SER A N 1
ATOM 684 C CA . SER A 1 87 ? -2.307 -0.988 -7.592 1.00 93.56 87 SER A CA 1
ATOM 685 C C . SER A 1 87 ? -2.498 -0.999 -9.103 1.00 93.56 87 SER A C 1
ATOM 687 O O . SER A 1 87 ? -3.536 -1.441 -9.570 1.00 93.56 87 SER A O 1
ATOM 689 N N . MET A 1 88 ? -1.489 -0.610 -9.889 1.00 90.38 88 MET A N 1
ATOM 690 C CA . MET A 1 88 ? -1.570 -0.666 -11.356 1.00 90.38 88 MET A CA 1
ATOM 691 C C . MET A 1 88 ? -1.814 -2.078 -11.909 1.00 90.38 88 MET A C 1
ATOM 693 O O . MET A 1 88 ? -2.378 -2.205 -12.993 1.00 90.38 88 MET A O 1
ATOM 697 N N . PHE A 1 89 ? -1.380 -3.117 -11.190 1.00 91.50 89 PHE A N 1
ATOM 698 C CA . PHE A 1 89 ? -1.520 -4.517 -11.606 1.00 91.50 89 PHE A CA 1
ATOM 699 C C . PHE A 1 89 ? -2.634 -5.263 -10.873 1.00 91.50 89 PHE A C 1
ATOM 701 O O . PHE A 1 89 ? -3.113 -6.276 -11.372 1.00 91.50 89 PHE A O 1
ATOM 708 N N . LEU A 1 90 ? -3.001 -4.810 -9.672 1.00 91.19 90 LEU A N 1
ATOM 709 C CA . LEU A 1 90 ? -3.965 -5.499 -8.815 1.00 91.19 90 LEU A CA 1
ATOM 710 C C . LEU A 1 90 ? -5.316 -4.802 -8.691 1.00 91.19 90 LEU A C 1
ATOM 712 O O . LEU A 1 90 ? -6.232 -5.408 -8.139 1.00 91.19 90 LEU A O 1
ATOM 716 N N . ASP A 1 91 ? -5.454 -3.560 -9.145 1.00 82.50 91 ASP A N 1
ATOM 717 C CA . ASP A 1 91 ? -6.735 -2.862 -9.168 1.00 82.50 91 ASP A CA 1
ATOM 718 C C . ASP A 1 91 ? -7.333 -2.888 -10.579 1.00 82.50 91 ASP A C 1
ATOM 720 O O . ASP A 1 91 ? -6.989 -2.071 -11.435 1.00 82.50 91 ASP A O 1
ATOM 724 N N . ASP A 1 92 ? -8.247 -3.835 -10.811 1.00 66.88 92 ASP A N 1
ATOM 725 C CA . ASP A 1 92 ? -8.944 -4.014 -12.094 1.00 66.88 92 ASP A CA 1
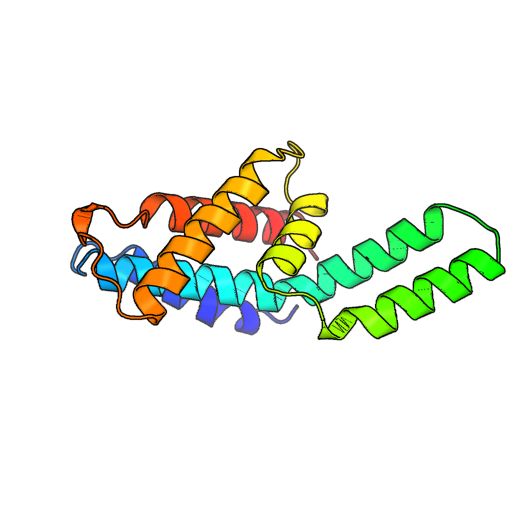ATOM 726 C C . ASP A 1 92 ? -9.724 -2.755 -12.517 1.00 66.88 92 ASP A C 1
ATOM 728 O O . ASP A 1 92 ? -9.911 -2.501 -13.707 1.00 66.88 92 ASP A O 1
ATOM 732 N N . GLU A 1 93 ? -10.142 -1.932 -11.550 1.00 61.62 93 GLU A N 1
ATOM 733 C CA . GLU A 1 93 ? -10.893 -0.697 -11.789 1.00 61.62 93 GLU A CA 1
ATOM 734 C C . GLU A 1 93 ? -9.991 0.503 -12.125 1.00 61.62 93 GLU A C 1
ATOM 736 O O . GLU A 1 93 ? -10.503 1.561 -12.499 1.00 61.62 93 GLU A O 1
ATOM 741 N N . ARG A 1 94 ? -8.657 0.356 -12.016 1.00 64.19 94 ARG A N 1
ATOM 742 C CA . ARG A 1 94 ? -7.659 1.434 -12.169 1.00 64.19 94 ARG A CA 1
ATOM 743 C C . ARG A 1 94 ? -8.091 2.716 -11.454 1.00 64.19 94 ARG A C 1
ATOM 745 O O . ARG A 1 94 ? -7.991 3.808 -12.018 1.00 64.19 94 ARG A O 1
ATOM 752 N N . ASN A 1 95 ? -8.607 2.594 -10.235 1.00 69.44 95 ASN A N 1
ATOM 753 C CA . ASN A 1 95 ? -9.265 3.686 -9.545 1.00 69.44 95 ASN A CA 1
ATOM 754 C C . ASN A 1 95 ? -8.216 4.616 -8.899 1.00 69.44 95 ASN A C 1
ATOM 756 O O . ASN A 1 95 ? -7.613 4.264 -7.879 1.00 69.44 95 ASN A O 1
ATOM 760 N N . PRO A 1 96 ? -7.995 5.837 -9.428 1.00 72.81 96 PRO A N 1
ATOM 761 C CA . PRO A 1 96 ? -7.007 6.760 -8.869 1.00 72.81 96 PRO A CA 1
ATOM 762 C C . PRO A 1 96 ? -7.343 7.197 -7.431 1.00 72.81 96 PRO A C 1
ATOM 764 O O . PRO A 1 96 ? -6.460 7.672 -6.708 1.00 72.81 96 PRO A O 1
ATOM 767 N N . GLU A 1 97 ? -8.589 7.015 -6.982 1.00 83.06 97 GLU A N 1
ATOM 768 C CA . GLU A 1 97 ? -9.005 7.288 -5.604 1.00 83.06 97 GLU A CA 1
ATOM 769 C C . GLU A 1 97 ? -8.399 6.310 -4.591 1.00 83.06 97 GLU A C 1
ATOM 771 O O . GLU A 1 97 ? -8.265 6.642 -3.408 1.00 83.06 97 GLU A O 1
ATOM 776 N N . GLU A 1 98 ? -7.954 5.129 -5.021 1.00 87.12 98 GLU A N 1
ATOM 777 C CA . GLU A 1 98 ? -7.386 4.144 -4.103 1.00 87.12 98 GLU A CA 1
ATOM 778 C C . GLU A 1 98 ? -5.989 4.552 -3.616 1.00 87.12 98 GLU A C 1
ATOM 780 O O . GLU A 1 98 ? -5.680 4.463 -2.425 1.00 87.12 98 GLU A O 1
ATOM 785 N N . ILE A 1 99 ? -5.175 5.136 -4.501 1.00 90.56 99 ILE A N 1
ATOM 786 C CA . ILE A 1 99 ? -3.879 5.724 -4.129 1.00 90.56 99 ILE A CA 1
ATOM 787 C C . ILE A 1 99 ? -4.088 6.913 -3.179 1.00 90.56 99 ILE A C 1
ATOM 789 O O . ILE A 1 99 ? -3.334 7.080 -2.214 1.00 90.56 99 ILE A O 1
ATOM 793 N N . LYS A 1 100 ? -5.121 7.737 -3.410 1.00 92.00 100 LYS A N 1
ATOM 794 C CA . LYS A 1 100 ? -5.469 8.848 -2.505 1.00 92.00 100 LYS A CA 1
ATOM 795 C C . LYS A 1 100 ? -5.874 8.329 -1.126 1.00 92.00 100 LYS A C 1
ATOM 797 O O . LYS A 1 100 ? -5.383 8.846 -0.120 1.00 92.00 100 LYS A O 1
ATOM 802 N N . THR A 1 101 ? -6.687 7.275 -1.081 1.00 93.44 101 THR A N 1
ATOM 803 C CA . THR A 1 101 ? -7.069 6.585 0.158 1.00 93.44 101 THR A CA 1
ATOM 804 C C . THR A 1 101 ? -5.836 6.074 0.897 1.00 93.44 101 THR A C 1
ATOM 806 O O . THR A 1 101 ? -5.638 6.420 2.061 1.00 93.44 101 THR A O 1
ATOM 809 N N . PHE A 1 102 ? -4.935 5.353 0.224 1.00 95.75 102 PHE A N 1
ATOM 810 C CA . PHE A 1 102 ? -3.700 4.864 0.844 1.00 95.75 102 PHE A CA 1
ATOM 811 C C . PHE A 1 102 ? -2.854 5.999 1.440 1.00 95.75 102 PHE A C 1
ATOM 813 O O . PHE A 1 102 ? -2.391 5.905 2.578 1.00 95.75 102 PHE A O 1
ATOM 820 N N . ARG A 1 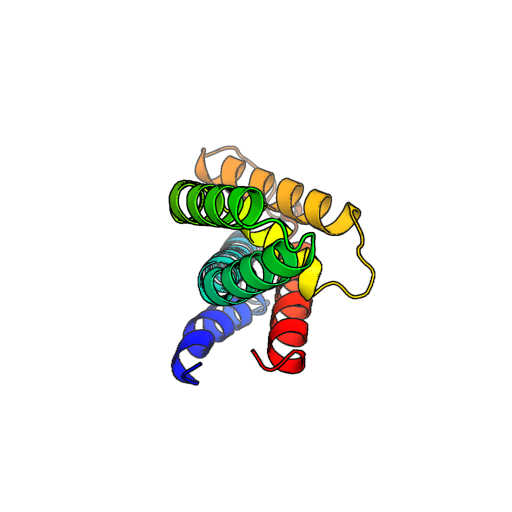103 ? -2.678 7.105 0.705 1.00 95.44 103 ARG A N 1
ATOM 821 C CA . ARG A 1 103 ? -1.923 8.278 1.182 1.00 95.44 103 ARG A CA 1
ATOM 822 C C . ARG A 1 103 ? -2.570 8.920 2.409 1.00 95.44 103 ARG A C 1
ATOM 824 O O . ARG A 1 103 ? -1.857 9.267 3.348 1.00 95.44 103 ARG A O 1
ATOM 831 N N . LYS A 1 104 ? -3.902 9.038 2.439 1.00 95.81 104 LYS A N 1
ATOM 832 C CA . LYS A 1 104 ? -4.646 9.527 3.612 1.00 95.81 104 LYS A CA 1
ATOM 833 C C . LYS A 1 104 ? -4.385 8.640 4.834 1.00 95.81 104 LYS A C 1
ATOM 835 O O . LYS A 1 104 ? -4.040 9.160 5.892 1.00 95.81 104 LYS A O 1
ATOM 840 N N . LEU A 1 105 ? -4.486 7.319 4.681 1.00 96.69 105 LEU A N 1
ATOM 841 C CA . LEU A 1 105 ? -4.245 6.356 5.764 1.00 96.69 105 LEU A CA 1
ATOM 842 C C . LEU A 1 105 ? -2.792 6.403 6.262 1.00 96.69 105 LEU A C 1
ATOM 844 O O . LEU A 1 105 ? -2.554 6.428 7.471 1.00 96.69 105 LEU A O 1
ATOM 848 N N . LYS A 1 106 ? -1.825 6.518 5.343 1.00 96.06 106 LYS A N 1
ATOM 849 C CA . LYS A 1 106 ? -0.409 6.714 5.683 1.00 96.06 106 LYS A CA 1
ATOM 850 C C . LYS A 1 106 ? -0.203 7.966 6.528 1.00 96.06 106 LYS A C 1
ATOM 852 O O . LYS A 1 106 ? 0.488 7.909 7.539 1.00 96.06 106 LYS A O 1
ATOM 857 N N . ASN A 1 107 ? -0.828 9.078 6.143 1.00 95.31 107 ASN A N 1
ATOM 858 C CA . ASN A 1 107 ? -0.725 10.326 6.893 1.00 95.31 107 ASN A CA 1
ATOM 859 C C . ASN A 1 107 ? -1.287 10.179 8.312 1.00 95.31 107 ASN A C 1
ATOM 861 O O . ASN A 1 107 ? -0.693 10.707 9.245 1.00 95.31 107 ASN A O 1
ATOM 865 N N . VAL A 1 108 ? -2.394 9.452 8.501 1.00 95.44 108 VAL A N 1
ATOM 866 C CA . VAL A 1 108 ? -2.925 9.155 9.845 1.00 95.44 108 VAL A CA 1
ATOM 867 C C . VAL A 1 108 ? -1.890 8.398 10.678 1.00 95.44 108 VAL A C 1
ATOM 869 O O . VAL A 1 108 ? -1.581 8.812 11.794 1.00 95.44 108 VAL A O 1
ATOM 872 N N . ARG A 1 109 ? -1.285 7.342 10.126 1.00 95.12 109 ARG A N 1
ATOM 873 C CA . ARG A 1 109 ? -0.231 6.597 10.827 1.00 95.12 109 ARG A CA 1
ATOM 874 C C . ARG A 1 109 ? 0.996 7.455 11.133 1.00 95.12 109 ARG A C 1
ATOM 876 O O . ARG A 1 109 ? 1.567 7.335 12.217 1.00 95.12 109 ARG A O 1
ATOM 883 N N . ASP A 1 110 ? 1.429 8.293 10.199 1.00 93.94 110 ASP A N 1
ATOM 884 C CA . ASP A 1 110 ? 2.590 9.159 10.413 1.00 93.94 110 ASP A CA 1
ATOM 885 C C . ASP A 1 110 ? 2.305 10.173 11.525 1.00 93.94 110 ASP A C 1
ATOM 887 O O . ASP A 1 110 ? 3.137 10.359 12.408 1.00 93.94 110 ASP A O 1
ATOM 891 N N . HIS A 1 111 ? 1.100 10.746 11.570 1.00 93.69 111 HIS A N 1
ATOM 892 C CA . HIS A 1 111 ? 0.673 11.612 12.667 1.00 93.69 111 HIS A CA 1
ATOM 893 C C . HIS A 1 111 ? 0.730 10.921 14.033 1.00 93.69 111 HIS A C 1
ATOM 895 O O . HIS A 1 111 ? 1.301 11.494 14.961 1.00 93.69 111 HIS A O 1
ATOM 901 N N . LEU A 1 112 ? 0.222 9.688 14.139 1.00 91.56 112 LEU A N 1
ATOM 902 C CA . LEU A 1 112 ? 0.339 8.894 15.368 1.00 91.56 112 LEU A CA 1
ATOM 903 C C . LEU A 1 112 ? 1.804 8.632 15.740 1.00 91.56 112 LEU A C 1
ATOM 905 O O . LEU A 1 112 ? 2.184 8.764 16.898 1.00 91.56 112 LEU A O 1
ATOM 909 N N . SER A 1 113 ? 2.645 8.305 14.755 1.00 88.56 113 SER A N 1
ATOM 910 C CA . SER A 1 113 ? 4.078 8.038 14.971 1.00 88.56 113 SER A CA 1
ATOM 911 C C . SER A 1 113 ? 4.843 9.284 15.432 1.00 88.56 113 SER A C 1
ATOM 913 O O . SER A 1 113 ? 5.848 9.172 16.127 1.00 88.56 113 SER A O 1
ATOM 915 N N . HIS A 1 114 ? 4.361 10.470 15.060 1.00 91.62 114 HIS A N 1
ATOM 916 C CA . HIS A 1 114 ? 4.876 11.761 15.514 1.00 91.62 114 HIS A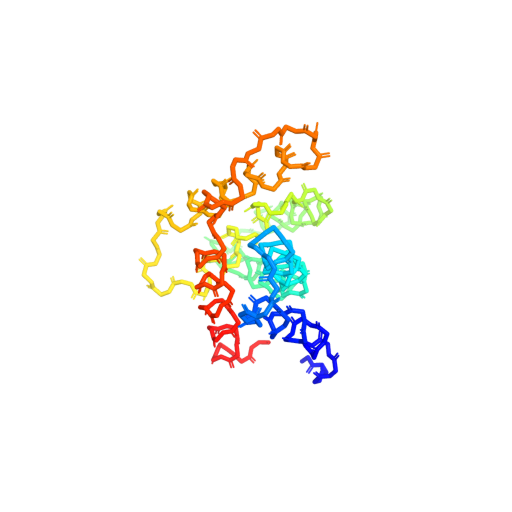 CA 1
ATOM 917 C C . HIS A 1 114 ? 4.276 12.225 16.851 1.00 91.62 114 HIS A C 1
ATOM 919 O O . HIS A 1 114 ? 4.562 13.341 17.279 1.00 91.62 114 HIS A O 1
ATOM 925 N N . GLY A 1 115 ? 3.455 11.400 17.510 1.00 87.75 115 GLY A N 1
ATOM 926 C CA . GLY A 1 115 ? 2.867 11.710 18.813 1.00 87.75 115 GLY A CA 1
ATOM 927 C C . GLY A 1 115 ? 1.721 12.719 18.763 1.00 87.75 115 GLY A C 1
ATOM 928 O O . GLY A 1 115 ? 1.407 13.323 19.784 1.00 87.75 115 GLY A O 1
ATOM 929 N N . LYS A 1 116 ? 1.096 12.935 17.596 1.00 87.94 116 LYS A N 1
ATOM 930 C CA . LYS A 1 116 ? -0.115 13.761 17.527 1.00 87.94 116 LYS A CA 1
ATOM 931 C C . LYS A 1 116 ? -1.296 13.000 18.119 1.00 87.94 116 LYS A C 1
ATOM 933 O O . LYS A 1 116 ? -1.536 11.851 17.749 1.00 87.94 116 LYS A O 1
ATOM 938 N N . GLU A 1 117 ? -2.062 13.670 18.972 1.00 80.06 117 GLU A N 1
ATOM 939 C CA . GLU A 1 117 ? -3.320 13.134 19.480 1.00 80.06 117 GLU A CA 1
ATOM 940 C C . GLU A 1 117 ? -4.367 13.096 18.363 1.00 80.06 117 GLU A C 1
ATOM 942 O O . GLU A 1 117 ? -4.684 14.107 17.732 1.00 80.06 117 GLU A O 1
ATOM 947 N N . LEU A 1 118 ? -4.895 11.901 18.111 1.00 84.38 118 LEU A N 1
ATOM 948 C CA . LEU A 1 118 ? -6.066 11.669 17.278 1.00 84.38 118 LEU A CA 1
ATOM 949 C C . LEU A 1 118 ? -7.082 10.909 18.134 1.00 84.38 118 LEU A C 1
ATOM 951 O O . LEU A 1 118 ? -6.679 9.960 18.809 1.00 84.38 118 LEU A O 1
ATOM 955 N N . PRO A 1 119 ? -8.375 11.279 18.116 1.00 86.25 119 PRO A N 1
ATOM 956 C CA . PRO A 1 119 ? -9.393 10.538 18.853 1.00 86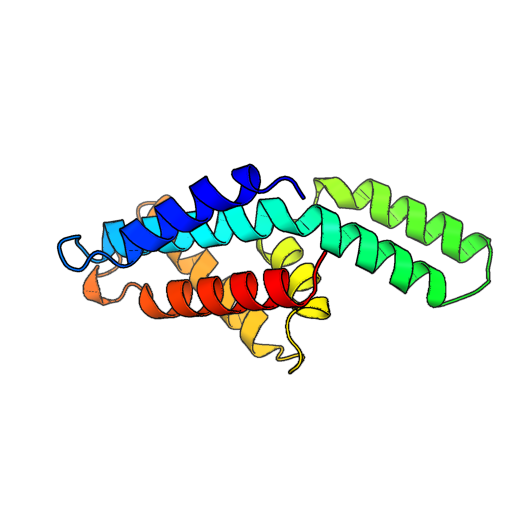.25 119 PRO A CA 1
ATOM 957 C C . PRO A 1 119 ? -9.388 9.069 18.424 1.00 86.25 119 PRO A C 1
ATOM 959 O O . PRO A 1 119 ? -9.495 8.792 17.226 1.00 86.25 119 PRO A O 1
ATOM 962 N N . GLU A 1 120 ? -9.277 8.130 19.368 1.00 82.81 120 GLU A N 1
ATOM 963 C CA . GLU A 1 120 ? -9.198 6.699 19.038 1.00 82.81 120 GLU A CA 1
ATOM 964 C C . GLU A 1 120 ? -10.385 6.245 18.188 1.00 82.81 120 GLU A C 1
ATOM 966 O O . GLU A 1 120 ? -10.193 5.541 17.202 1.00 82.81 120 GLU A O 1
ATOM 971 N N . ASP A 1 121 ? -11.590 6.734 18.477 1.00 85.12 121 ASP A N 1
ATOM 972 C CA . ASP A 1 121 ? -12.815 6.408 17.733 1.00 85.12 121 ASP A CA 1
ATOM 973 C C . ASP A 1 121 ? -12.819 6.924 16.284 1.00 85.12 121 ASP A C 1
ATOM 975 O O . ASP A 1 121 ? -13.602 6.465 15.453 1.00 85.12 121 ASP A O 1
ATOM 979 N N . SER A 1 122 ? -11.933 7.869 15.958 1.00 87.88 122 SER A N 1
ATOM 980 C CA . SER A 1 122 ? -11.792 8.436 14.611 1.00 87.88 122 SER A CA 1
ATOM 981 C C . SER A 1 122 ? -10.791 7.685 13.734 1.00 87.88 122 SER A C 1
ATOM 983 O O . SER A 1 122 ? -10.659 7.995 12.545 1.00 87.88 122 SER A O 1
ATOM 985 N N . LEU A 1 123 ? -10.071 6.704 14.293 1.00 94.00 123 LEU A N 1
ATOM 986 C CA . LEU A 1 123 ? -9.072 5.962 13.538 1.00 94.00 123 LEU A CA 1
ATOM 987 C C . LEU A 1 123 ? -9.740 5.126 12.434 1.00 94.00 123 LEU A C 1
ATOM 989 O O . LEU A 1 123 ? -10.659 4.349 12.713 1.00 94.00 123 LEU A O 1
ATOM 993 N N . PRO A 1 124 ? -9.266 5.230 11.178 1.00 95.88 124 PRO A N 1
ATOM 994 C CA . PRO A 1 124 ? -9.900 4.609 10.019 1.00 95.88 124 PRO A CA 1
ATOM 995 C C . PRO A 1 124 ? -9.530 3.120 9.888 1.00 95.88 124 PRO A C 1
ATOM 997 O O . PRO A 1 124 ? -9.139 2.644 8.822 1.00 95.88 124 PRO A O 1
ATOM 1000 N N . THR A 1 125 ? -9.646 2.359 10.976 1.00 95.50 125 THR A N 1
ATOM 1001 C CA . THR A 1 125 ? -9.269 0.939 11.068 1.00 95.50 125 THR A CA 1
ATOM 1002 C C . THR A 1 125 ? -9.954 0.095 10.000 1.00 95.50 125 THR A C 1
ATOM 1004 O O . THR A 1 125 ? -9.290 -0.636 9.266 1.00 95.50 125 THR A O 1
ATOM 1007 N N . THR A 1 126 ? -11.267 0.258 9.837 1.00 94.88 126 THR A N 1
ATOM 1008 C CA . THR A 1 126 ? -12.051 -0.468 8.829 1.00 94.88 126 THR A CA 1
ATOM 1009 C C . THR A 1 126 ? -11.592 -0.155 7.402 1.00 94.88 126 THR A C 1
ATOM 1011 O O . THR A 1 126 ? -11.598 -1.040 6.549 1.00 94.88 126 THR A O 1
ATOM 1014 N N . GLU A 1 127 ? -11.168 1.082 7.119 1.00 95.88 127 GLU A N 1
ATOM 1015 C CA . GLU A 1 127 ? -10.651 1.461 5.795 1.00 95.88 127 GLU A CA 1
ATOM 1016 C C . GLU A 1 127 ? -9.329 0.738 5.507 1.00 95.88 127 GLU A C 1
ATOM 1018 O O . GLU A 1 127 ? -9.173 0.141 4.441 1.00 95.88 127 GLU A O 1
ATOM 1023 N N . VAL A 1 128 ? -8.412 0.705 6.482 1.00 97.19 128 VAL A N 1
ATOM 1024 C CA . VAL A 1 128 ? -7.148 -0.042 6.364 1.00 97.19 128 VAL A CA 1
ATOM 1025 C C . VAL A 1 128 ? -7.414 -1.534 6.168 1.00 97.19 128 VAL A C 1
ATOM 1027 O O . VAL A 1 128 ? -6.803 -2.165 5.306 1.00 97.19 128 VAL A O 1
ATOM 1030 N N . GLN A 1 129 ? -8.347 -2.102 6.934 1.00 96.88 129 GLN A N 1
ATOM 1031 C CA . GLN A 1 129 ? -8.686 -3.521 6.856 1.00 96.88 129 GLN A CA 1
ATOM 1032 C C . GLN A 1 129 ? -9.282 -3.916 5.504 1.00 96.88 129 GLN A C 1
ATOM 1034 O O . GLN A 1 129 ? -8.953 -4.983 4.986 1.00 96.88 129 GLN A O 1
ATOM 1039 N N . ARG A 1 130 ? -10.141 -3.066 4.929 1.00 95.56 130 ARG A N 1
ATOM 1040 C CA . ARG A 1 130 ? -10.704 -3.267 3.585 1.00 95.56 130 ARG A CA 1
ATOM 1041 C C . ARG A 1 130 ? -9.617 -3.232 2.520 1.00 95.56 130 ARG A C 1
ATOM 1043 O O . ARG A 1 130 ? -9.601 -4.091 1.642 1.00 95.56 130 ARG A O 1
ATOM 1050 N N . LEU A 1 131 ? -8.698 -2.271 2.620 1.00 95.31 131 LEU A N 1
ATOM 1051 C CA . LEU A 1 131 ? -7.594 -2.147 1.674 1.00 95.31 131 LEU A CA 1
ATOM 1052 C C . LEU A 1 131 ? -6.655 -3.356 1.759 1.00 95.31 131 LEU A C 1
ATOM 1054 O O . LEU A 1 131 ? -6.260 -3.908 0.737 1.00 95.31 131 LEU A O 1
ATOM 1058 N N . PHE A 1 132 ? -6.363 -3.824 2.973 1.00 96.06 132 PHE A N 1
ATOM 1059 C CA . PHE A 1 132 ? -5.606 -5.055 3.178 1.00 96.06 132 PHE A CA 1
ATOM 1060 C C . PHE A 1 132 ? -6.279 -6.270 2.526 1.00 96.06 132 PHE A C 1
ATOM 1062 O O . PHE A 1 132 ? -5.628 -6.967 1.746 1.00 96.06 132 PHE A O 1
ATOM 1069 N N . ASP A 1 133 ? -7.565 -6.515 2.814 1.00 94.81 133 ASP A N 1
ATOM 1070 C CA . ASP A 1 133 ? -8.291 -7.675 2.275 1.00 94.81 133 ASP A CA 1
ATOM 1071 C C . ASP A 1 133 ? -8.319 -7.655 0.744 1.00 94.81 133 ASP A C 1
ATOM 1073 O O . ASP A 1 133 ? -7.998 -8.661 0.108 1.00 94.81 133 ASP A O 1
ATOM 1077 N N . LYS A 1 134 ? -8.622 -6.493 0.149 1.00 93.94 134 LYS A N 1
ATOM 1078 C CA . LYS A 1 134 ? -8.650 -6.317 -1.308 1.00 93.94 134 LYS A CA 1
ATOM 1079 C C . LYS A 1 134 ? -7.310 -6.701 -1.933 1.00 93.94 134 LYS A C 1
ATOM 1081 O O . LYS A 1 134 ? -7.266 -7.554 -2.817 1.00 93.94 134 LYS A O 1
ATOM 1086 N N . TYR A 1 135 ? -6.213 -6.116 -1.459 1.00 94.06 135 TYR A N 1
ATOM 1087 C CA . TYR A 1 135 ? -4.903 -6.316 -2.082 1.00 94.06 135 TYR A CA 1
ATOM 1088 C C . TYR A 1 135 ? -4.322 -7.700 -1.815 1.00 94.06 135 TYR A C 1
ATOM 1090 O O . TYR A 1 135 ? -3.698 -8.273 -2.708 1.00 94.06 135 TYR A O 1
ATOM 1098 N N . LEU A 1 136 ? -4.559 -8.278 -0.634 1.00 94.31 136 LEU A N 1
ATOM 1099 C CA . LEU A 1 136 ? -4.176 -9.662 -0.368 1.00 94.31 136 LEU A CA 1
ATOM 1100 C C . LEU A 1 136 ? -4.933 -10.613 -1.300 1.00 94.31 136 LEU A C 1
ATOM 1102 O O . LEU A 1 136 ? -4.320 -11.464 -1.942 1.00 94.31 136 LEU A O 1
ATOM 1106 N N . ARG A 1 137 ? -6.255 -10.453 -1.413 1.00 93.25 137 ARG A N 1
ATOM 1107 C CA . ARG A 1 137 ? -7.097 -11.284 -2.280 1.00 93.25 137 ARG A CA 1
ATOM 1108 C C . ARG A 1 137 ? -6.693 -11.161 -3.745 1.00 93.25 137 ARG A C 1
ATOM 1110 O O . ARG A 1 137 ? -6.566 -12.181 -4.419 1.00 93.25 137 ARG A O 1
ATOM 1117 N N . ASN A 1 138 ? -6.476 -9.943 -4.229 1.00 93.00 138 ASN A N 1
ATOM 1118 C CA . ASN A 1 138 ? -6.096 -9.704 -5.618 1.00 93.00 138 ASN A CA 1
ATOM 1119 C C . ASN A 1 138 ? -4.700 -10.261 -5.911 1.00 93.00 138 ASN A C 1
ATOM 1121 O O . ASN A 1 138 ? -4.519 -10.911 -6.935 1.00 93.00 138 ASN A O 1
ATOM 1125 N N . HIS A 1 139 ? -3.750 -10.133 -4.979 1.00 92.38 139 HIS A N 1
ATOM 1126 C CA . HIS A 1 139 ? -2.436 -10.767 -5.097 1.00 92.38 139 HIS A CA 1
ATOM 1127 C C . HIS A 1 139 ? -2.541 -12.296 -5.209 1.00 92.38 139 HIS A C 1
ATOM 1129 O O . HIS A 1 139 ? -1.974 -12.888 -6.127 1.00 92.38 139 HIS A O 1
ATOM 1135 N N . LEU A 1 140 ? -3.326 -12.935 -4.331 1.00 91.00 140 LEU A N 1
ATOM 1136 C CA . LEU A 1 140 ? -3.535 -14.388 -4.357 1.00 91.00 140 LEU A CA 1
ATOM 1137 C C . LEU A 1 140 ? -4.220 -14.864 -5.650 1.00 91.00 140 LEU A C 1
ATOM 1139 O O . LEU A 1 140 ? -3.898 -15.941 -6.143 1.00 91.00 140 LEU A O 1
ATOM 1143 N N . ARG A 1 141 ? -5.143 -14.070 -6.209 1.00 90.19 141 ARG A N 1
ATOM 1144 C CA . ARG A 1 141 ? -5.823 -14.363 -7.485 1.00 90.19 141 ARG A CA 1
ATOM 1145 C C . ARG A 1 141 ? -4.923 -14.168 -8.700 1.00 90.19 141 ARG A C 1
ATOM 1147 O O . ARG A 1 141 ? -5.011 -14.949 -9.639 1.00 90.19 141 ARG A O 1
ATOM 1154 N N . HIS A 1 142 ? -4.070 -13.148 -8.677 1.00 86.06 142 HIS A N 1
ATOM 1155 C CA . HIS A 1 142 ? -3.127 -12.858 -9.755 1.00 86.06 142 HIS A CA 1
ATOM 1156 C C . HIS A 1 142 ? -2.050 -13.956 -9.885 1.00 86.06 142 HIS A C 1
ATOM 1158 O O . HIS A 1 142 ? -1.449 -14.109 -10.946 1.00 86.06 142 HIS A O 1
ATOM 1164 N N . GLY A 1 143 ? -1.805 -14.744 -8.830 1.00 70.00 143 GLY A N 1
ATOM 1165 C CA . GLY A 1 143 ? -0.966 -15.947 -8.895 1.00 70.00 143 GLY A CA 1
ATOM 1166 C C . GLY A 1 143 ? 0.538 -15.687 -9.050 1.00 70.00 143 GLY A C 1
ATOM 1167 O O . GLY A 1 143 ? 1.260 -16.590 -9.472 1.00 70.00 143 GLY A O 1
ATOM 1168 N N . ALA A 1 144 ? 1.003 -14.475 -8.728 1.00 58.44 144 ALA A N 1
ATOM 1169 C CA . ALA A 1 144 ? 2.412 -14.075 -8.796 1.00 58.44 144 ALA A CA 1
ATOM 1170 C C . ALA A 1 144 ? 3.167 -14.332 -7.475 1.00 58.44 144 ALA A C 1
ATOM 1172 O O . ALA A 1 144 ? 2.577 -14.104 -6.396 1.00 58.44 144 ALA A O 1
#

Solvent-accessible surface area (backbone atoms only — not comparable to full-atom values): 8149 Å² total; per-residue (Å²): 126,70,77,79,72,50,50,65,37,52,53,34,35,55,54,29,69,39,85,92,50,57,55,56,64,19,29,50,27,21,46,52,21,38,55,52,47,44,65,67,50,29,66,60,40,54,50,50,49,53,57,54,58,56,65,77,55,87,54,67,70,58,47,58,50,51,53,51,49,54,63,68,43,68,84,65,63,48,74,65,54,39,43,49,54,40,40,72,79,55,37,94,80,66,55,72,64,55,56,52,48,53,51,53,54,50,50,53,53,52,40,51,74,72,68,50,92,68,65,52,91,70,56,65,34,70,59,43,44,51,53,35,53,51,53,53,53,34,45,65,70,69,69,111

Nearest PDB structures (foldseek):
  2yfb-assembly1_A  TM=3.351E-01  e=3.105E+00  Pseudomonas putida KT2440
  7wc8-assembly1_A  TM=2.312E-01  e=9.617E+00  Homo sapiens

Foldseek 3Di:
DDPVQLPVLVVLLVVLVDPVDFLVSSLVSLVVSLLSVLVVCLVVLLVVVLVVLCVPDPPPVSNVVSVVVSVVCVPVDDSLSSVLSLCVQQVPPNDPVVSVLVVVLVVVVVCVVVVHDDPSVPRVSVSSSVNSVSSVVSVVVVVD

Secondary structure (DSSP, 8-state):
--THHHHHHHHHHHHHT-TTS-HHHHHHHHHHHHHHHHHHHHHHHHHHHHHHHTTS---HHHHHHHHHHHHHHTTT--HHHHHHHHHHHH-TT--HHHHHHHHHHHHHHHHHHTT----GGG--HHHHHHHHHHHHHHHHHHT-

pLDDT: mean 88.42, std 9.99, range [41.81, 97.38]

Mean predicted aligned error: 5.34 Å